Protein AF-A0A0G4K2S8-F1 (afdb_monomer_lite)

Sequence (60 aa):
MIDTLLQHEGALYPFLNLAQLYEQQRWDDANIVIAHLNISEDIVIKMMGDAIQWTDEFQL

Radius of gyration: 12.44 Å; chains: 1; bounding box: 28×21×36 Å

Structure (mmCIF, N/CA/C/O backbone):
data_AF-A0A0G4K2S8-F1
#
_entry.id   AF-A0A0G4K2S8-F1
#
loop_
_atom_site.group_PDB
_atom_site.id
_atom_site.type_symbol
_atom_site.label_atom_id
_atom_site.label_alt_id
_atom_site.label_comp_id
_atom_site.label_asym_id
_atom_site.label_entity_id
_atom_site.label_seq_id
_atom_site.pdbx_PDB_ins_code
_atom_site.Cartn_x
_atom_site.Cartn_y
_atom_site.Cartn_z
_atom_site.occupancy
_atom_site.B_iso_or_equiv
_atom_site.auth_seq_id
_atom_site.auth_comp_id
_atom_site.auth_asym_id
_atom_site.auth_atom_id
_atom_site.pdbx_PDB_model_num
ATOM 1 N N . MET A 1 1 ? 17.206 -1.792 6.278 1.00 56.81 1 MET A N 1
ATOM 2 C CA . MET A 1 1 ? 15.732 -1.888 6.165 1.00 56.81 1 MET A CA 1
ATOM 3 C C . MET A 1 1 ? 15.129 -0.521 5.858 1.00 56.81 1 MET A C 1
ATOM 5 O O . MET A 1 1 ? 14.419 -0.421 4.872 1.00 56.81 1 MET A O 1
ATOM 9 N N . ILE A 1 2 ? 15.458 0.531 6.624 1.00 62.22 2 ILE A N 1
ATOM 10 C CA . ILE A 1 2 ? 15.043 1.918 6.317 1.00 62.22 2 ILE A CA 1
ATOM 11 C C . ILE A 1 2 ? 15.672 2.419 5.005 1.00 62.22 2 ILE A C 1
ATOM 13 O O . ILE A 1 2 ? 14.961 2.936 4.152 1.00 62.22 2 ILE A O 1
ATOM 17 N N . ASP A 1 3 ? 16.970 2.178 4.793 1.00 62.91 3 ASP A N 1
ATOM 18 C CA . ASP A 1 3 ? 17.662 2.617 3.566 1.00 62.91 3 ASP A CA 1
ATOM 19 C C . ASP A 1 3 ? 17.056 2.016 2.292 1.00 62.91 3 ASP A C 1
ATOM 21 O O . ASP A 1 3 ? 17.002 2.663 1.256 1.00 62.91 3 ASP A O 1
ATOM 25 N N . THR A 1 4 ? 16.538 0.793 2.389 1.00 62.47 4 THR A N 1
ATOM 26 C CA . THR A 1 4 ? 15.937 0.053 1.276 1.00 62.47 4 THR A CA 1
ATOM 27 C C . THR A 1 4 ? 14.622 0.702 0.830 1.00 62.47 4 THR A C 1
ATOM 29 O O . THR A 1 4 ? 14.381 0.850 -0.361 1.00 62.47 4 THR A O 1
ATOM 32 N N . LEU A 1 5 ? 13.816 1.197 1.777 1.00 62.19 5 LEU A N 1
ATOM 33 C CA . LEU A 1 5 ? 12.603 1.971 1.482 1.00 62.19 5 LEU A CA 1
ATOM 34 C C . LEU A 1 5 ? 12.938 3.309 0.810 1.00 62.19 5 LEU A C 1
ATOM 36 O O . LEU A 1 5 ? 12.279 3.692 -0.154 1.00 62.19 5 LEU A O 1
ATOM 40 N N . LEU A 1 6 ? 13.987 3.990 1.287 1.00 69.56 6 LEU A N 1
ATOM 41 C CA . LEU A 1 6 ? 14.463 5.255 0.714 1.00 69.56 6 LEU A CA 1
ATOM 42 C C . LEU A 1 6 ? 15.057 5.083 -0.692 1.00 69.56 6 LEU A C 1
ATOM 44 O O . LEU A 1 6 ? 15.012 6.012 -1.492 1.00 69.56 6 LEU A O 1
ATOM 48 N N . GLN A 1 7 ? 15.595 3.903 -0.999 1.00 78.50 7 GLN A N 1
ATOM 49 C CA . GLN A 1 7 ? 16.150 3.556 -2.310 1.00 78.50 7 GLN A CA 1
ATOM 50 C C . GLN A 1 7 ? 15.115 2.976 -3.281 1.00 78.50 7 GLN A C 1
ATOM 52 O O . GLN A 1 7 ? 15.476 2.626 -4.399 1.00 78.50 7 GLN A O 1
ATOM 57 N N . HIS A 1 8 ? 13.837 2.913 -2.894 1.00 80.50 8 HIS A N 1
ATOM 58 C CA . HIS A 1 8 ? 12.773 2.293 -3.689 1.00 80.50 8 HIS A CA 1
ATOM 59 C C . HIS A 1 8 ? 12.993 0.794 -3.953 1.00 80.50 8 HIS A C 1
ATOM 61 O O . HIS A 1 8 ? 12.639 0.260 -5.004 1.00 80.50 8 HIS A O 1
ATOM 67 N N . GLU A 1 9 ? 13.578 0.099 -2.981 1.00 78.56 9 GLU A N 1
ATOM 68 C CA . GLU A 1 9 ? 13.988 -1.293 -3.093 1.00 78.56 9 GLU A CA 1
ATOM 69 C C . GLU A 1 9 ? 13.350 -2.180 -2.013 1.00 78.56 9 GLU A C 1
ATOM 71 O O . GLU A 1 9 ? 12.902 -1.744 -0.948 1.00 78.56 9 GLU A O 1
ATOM 76 N N . GLY A 1 10 ? 13.375 -3.488 -2.270 1.00 82.75 10 GLY A N 1
ATOM 77 C CA . GLY A 1 10 ? 12.964 -4.509 -1.312 1.00 82.75 10 GLY A CA 1
ATOM 78 C C . GLY A 1 10 ? 11.455 -4.761 -1.260 1.00 82.75 10 GLY A C 1
ATOM 79 O O . GLY A 1 10 ? 10.640 -4.038 -1.824 1.00 82.75 10 GLY A O 1
ATOM 80 N N . ALA A 1 11 ? 11.081 -5.831 -0.557 1.00 85.50 11 ALA A N 1
ATOM 81 C CA . ALA A 1 11 ? 9.719 -6.372 -0.570 1.00 85.50 11 ALA A CA 1
ATOM 82 C C . ALA A 1 11 ? 8.654 -5.441 0.037 1.00 85.50 11 ALA A C 1
ATOM 84 O O . ALA A 1 11 ? 7.471 -5.614 -0.234 1.00 85.50 11 ALA A O 1
ATOM 85 N N . LEU A 1 12 ? 9.060 -4.465 0.856 1.00 86.44 12 LEU A N 1
ATOM 86 C CA . LEU A 1 12 ? 8.140 -3.527 1.505 1.00 86.44 12 LEU A CA 1
ATOM 87 C C . LEU A 1 12 ? 7.860 -2.278 0.666 1.00 86.44 12 LEU A C 1
ATOM 89 O O . LEU A 1 12 ? 6.816 -1.654 0.846 1.00 86.44 12 LEU A O 1
ATOM 93 N N . TYR A 1 13 ? 8.757 -1.913 -0.254 1.00 90.25 13 TYR A N 1
ATOM 94 C CA . TYR A 1 13 ? 8.602 -0.693 -1.040 1.00 90.25 13 TYR A CA 1
ATOM 95 C C . TYR A 1 13 ? 7.309 -0.656 -1.873 1.00 90.25 13 TYR A C 1
ATOM 97 O O . TYR A 1 13 ? 6.641 0.375 -1.834 1.00 90.25 13 TYR A O 1
ATOM 105 N N . PRO A 1 14 ? 6.872 -1.738 -2.552 1.00 92.25 14 PRO A N 1
ATOM 106 C CA . PRO A 1 14 ? 5.618 -1.712 -3.303 1.00 92.25 14 PRO A CA 1
ATOM 107 C C . PRO A 1 14 ? 4.393 -1.347 -2.452 1.00 92.25 14 PRO A C 1
ATOM 109 O O . PRO A 1 14 ? 3.506 -0.658 -2.942 1.00 92.25 14 PRO A O 1
ATOM 112 N N . PHE A 1 15 ? 4.358 -1.739 -1.174 1.00 91.06 15 PHE A 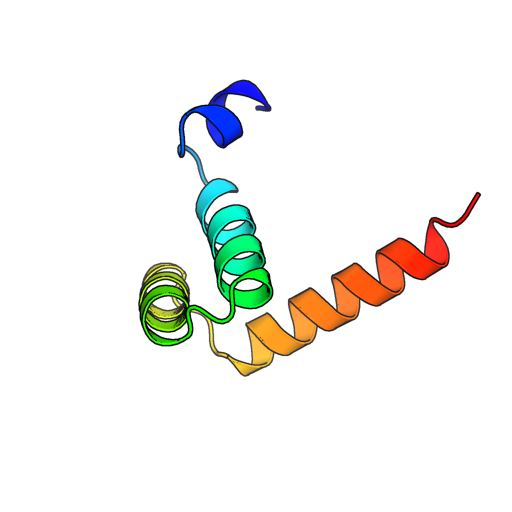N 1
ATOM 113 C CA . PHE A 1 15 ? 3.266 -1.386 -0.262 1.00 91.06 15 PHE A CA 1
ATOM 114 C C . PHE A 1 15 ? 3.323 0.084 0.168 1.00 91.06 15 PHE A C 1
ATOM 116 O O . PHE A 1 15 ? 2.290 0.747 0.213 1.00 91.06 15 PHE A O 1
ATOM 123 N N . LEU A 1 16 ? 4.524 0.614 0.427 1.00 89.44 16 LEU A N 1
ATOM 124 C CA . LEU A 1 16 ? 4.714 2.042 0.701 1.00 89.44 16 LEU A CA 1
ATOM 125 C C . LEU A 1 16 ? 4.331 2.894 -0.517 1.00 89.44 16 LEU A C 1
ATOM 127 O O . LEU A 1 16 ? 3.611 3.879 -0.380 1.00 89.44 16 LEU A O 1
ATOM 131 N N . ASN A 1 17 ? 4.785 2.494 -1.706 1.00 93.62 17 ASN A N 1
ATOM 132 C CA . ASN A 1 17 ? 4.449 3.159 -2.960 1.00 93.62 17 ASN A CA 1
ATOM 133 C C . ASN A 1 17 ? 2.932 3.138 -3.194 1.00 93.62 17 ASN A C 1
ATOM 135 O O . ASN A 1 17 ? 2.344 4.164 -3.518 1.00 93.62 17 ASN A O 1
ATOM 139 N N . LEU A 1 18 ? 2.277 1.997 -2.952 1.00 93.88 18 LEU A N 1
ATOM 140 C CA . LEU A 1 18 ? 0.825 1.888 -3.057 1.00 93.88 18 LEU A CA 1
ATOM 141 C C . LEU A 1 18 ? 0.110 2.894 -2.142 1.00 93.88 18 LEU A C 1
ATOM 143 O O . LEU A 1 18 ? -0.747 3.631 -2.618 1.00 93.88 18 LEU A O 1
ATOM 147 N N . ALA A 1 19 ? 0.498 2.985 -0.866 1.00 91.12 19 ALA A N 1
ATOM 148 C CA . ALA A 1 19 ? -0.085 3.950 0.069 1.00 91.12 19 ALA A CA 1
ATOM 149 C C . ALA A 1 19 ? 0.076 5.406 -0.416 1.00 91.12 19 ALA A C 1
ATOM 151 O O . ALA A 1 19 ? -0.895 6.160 -0.446 1.00 91.12 19 ALA A O 1
ATOM 152 N N . GLN A 1 20 ? 1.271 5.780 -0.890 1.00 92.19 20 GLN A N 1
ATOM 153 C CA . GLN A 1 20 ? 1.542 7.122 -1.426 1.00 92.19 20 GLN A CA 1
ATOM 154 C C . GLN A 1 20 ? 0.688 7.457 -2.657 1.00 92.19 20 GLN A C 1
ATOM 156 O O . GLN A 1 20 ? 0.224 8.588 -2.803 1.00 92.19 20 GLN A O 1
ATOM 161 N N . LEU A 1 21 ? 0.472 6.491 -3.554 1.00 95.12 21 LEU A N 1
ATOM 162 C CA . LEU A 1 21 ? -0.355 6.686 -4.747 1.00 95.12 21 LEU A CA 1
ATOM 163 C C . LEU A 1 21 ? -1.829 6.897 -4.386 1.00 95.12 21 LEU A C 1
ATOM 165 O O . LEU A 1 21 ? -2.482 7.742 -5.0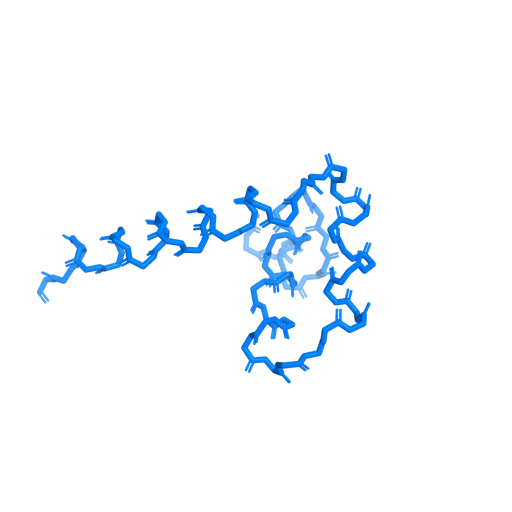02 1.00 95.12 21 LEU A O 1
ATOM 169 N N . TYR A 1 22 ? -2.332 6.193 -3.366 1.00 91.69 22 TYR A N 1
ATOM 170 C CA . TYR A 1 22 ? -3.679 6.410 -2.834 1.00 91.69 22 TYR A CA 1
ATOM 171 C C . TYR A 1 22 ? -3.829 7.802 -2.203 1.00 91.69 22 TYR A C 1
ATOM 173 O O . TYR A 1 22 ? -4.796 8.500 -2.506 1.00 91.69 22 TYR A O 1
ATOM 181 N N . GLU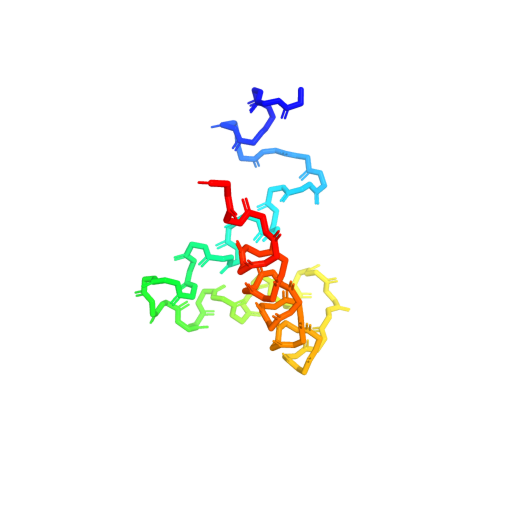 A 1 23 ? -2.857 8.256 -1.404 1.00 90.38 23 GLU A N 1
ATOM 182 C CA . GLU A 1 23 ? -2.854 9.616 -0.836 1.00 90.38 23 GLU A CA 1
ATOM 183 C C . GLU A 1 23 ? -2.853 10.706 -1.922 1.00 90.38 23 GLU A C 1
ATOM 185 O O . GLU A 1 23 ? -3.514 11.737 -1.788 1.00 90.38 23 GLU A O 1
ATOM 190 N N . GLN A 1 24 ? -2.141 10.468 -3.026 1.00 95.38 24 GLN A N 1
ATOM 191 C CA . GLN A 1 24 ? -2.029 11.392 -4.161 1.00 95.38 24 GLN A CA 1
ATOM 192 C C . GLN A 1 24 ? -3.155 11.247 -5.193 1.00 95.38 24 GLN A C 1
ATOM 194 O O . GLN A 1 24 ? -3.150 11.965 -6.193 1.00 95.38 24 GLN A O 1
ATOM 199 N N . GLN A 1 25 ? -4.105 10.330 -4.980 1.00 95.69 25 GLN A N 1
ATOM 200 C CA . GLN A 1 25 ? -5.204 10.032 -5.907 1.00 95.69 25 GLN A CA 1
ATOM 201 C C . GLN A 1 25 ? -4.729 9.611 -7.313 1.00 95.69 25 GLN A C 1
ATOM 203 O O . GLN A 1 25 ? -5.395 9.858 -8.321 1.00 95.69 25 GLN A O 1
ATOM 208 N N . ARG A 1 26 ? -3.559 8.969 -7.401 1.00 97.19 26 ARG A N 1
ATOM 209 C CA . ARG A 1 26 ? -2.966 8.473 -8.652 1.00 97.19 26 ARG A CA 1
ATOM 210 C C . ARG A 1 26 ? -3.445 7.052 -8.958 1.00 97.19 26 ARG A C 1
ATOM 212 O O . ARG A 1 26 ? -2.689 6.088 -8.857 1.00 97.19 26 ARG A O 1
ATOM 219 N N . TRP A 1 27 ? -4.719 6.924 -9.326 1.00 93.88 27 TRP A N 1
ATOM 220 C CA . TRP A 1 27 ? -5.411 5.632 -9.461 1.00 93.88 27 TRP A CA 1
ATOM 221 C C . TRP A 1 27 ? -4.827 4.713 -10.538 1.00 93.88 27 TRP A C 1
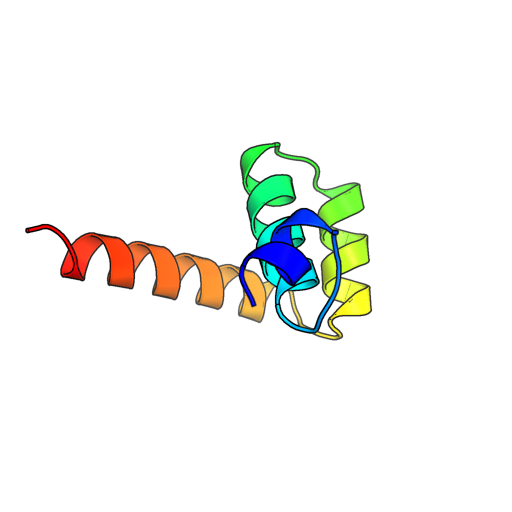ATOM 223 O O . TRP A 1 27 ? -4.664 3.517 -10.304 1.00 93.88 27 TRP A O 1
ATOM 233 N N . ASP A 1 28 ? -4.466 5.264 -11.697 1.00 96.44 28 ASP A N 1
ATOM 234 C CA . ASP A 1 28 ? -3.905 4.473 -12.798 1.00 96.44 28 ASP A CA 1
ATOM 235 C C . ASP A 1 28 ? -2.568 3.830 -12.404 1.00 96.44 28 ASP A C 1
ATOM 237 O O . ASP A 1 28 ? -2.326 2.653 -12.670 1.00 96.44 28 ASP A O 1
ATOM 241 N N . ASP A 1 29 ? -1.725 4.579 -11.693 1.00 96.62 29 ASP A N 1
ATOM 242 C CA . ASP A 1 29 ? -0.447 4.085 -11.190 1.00 96.62 29 ASP A CA 1
ATOM 243 C C . ASP A 1 29 ? -0.634 3.090 -10.037 1.00 96.62 29 ASP A C 1
ATOM 245 O O . ASP A 1 29 ? 0.086 2.093 -9.954 1.00 96.62 29 ASP A O 1
ATOM 249 N N . ALA A 1 30 ? -1.621 3.320 -9.165 1.00 95.50 30 ALA A N 1
ATOM 250 C CA . ALA A 1 30 ? -1.955 2.393 -8.086 1.00 95.50 30 ALA A CA 1
ATOM 251 C C . ALA A 1 30 ? -2.358 1.022 -8.648 1.00 95.50 30 ALA A C 1
ATOM 253 O O . ALA A 1 30 ? -1.855 -0.002 -8.186 1.00 95.50 30 ALA A O 1
ATOM 254 N N . ASN A 1 31 ? -3.167 0.994 -9.712 1.00 94.88 31 ASN A N 1
ATOM 255 C CA . ASN A 1 31 ? -3.571 -0.241 -10.388 1.00 94.88 31 ASN A CA 1
ATOM 256 C C . ASN A 1 31 ? -2.379 -1.036 -10.945 1.00 94.88 31 ASN A C 1
ATOM 258 O O . ASN A 1 31 ? -2.376 -2.268 -10.885 1.00 94.88 31 ASN A O 1
ATOM 262 N N . ILE A 1 32 ? -1.336 -0.356 -11.433 1.00 96.25 32 ILE A N 1
ATOM 263 C CA . ILE A 1 32 ? -0.096 -1.009 -11.883 1.00 96.25 32 ILE A CA 1
ATOM 264 C C . ILE A 1 32 ? 0.605 -1.702 -10.707 1.00 96.25 32 ILE A C 1
ATOM 266 O O . ILE A 1 32 ? 1.047 -2.846 -10.834 1.00 96.25 32 ILE A O 1
ATOM 270 N N . VAL A 1 33 ? 0.686 -1.040 -9.550 1.00 95.31 33 VAL A N 1
ATOM 271 C CA . VAL A 1 33 ? 1.316 -1.603 -8.346 1.00 95.31 33 VAL A CA 1
ATOM 272 C C . VAL A 1 33 ? 0.500 -2.768 -7.777 1.00 95.31 33 VAL A C 1
ATOM 274 O O . VAL A 1 33 ? 1.079 -3.783 -7.397 1.00 95.31 33 VAL A O 1
ATOM 277 N N . ILE A 1 34 ? -0.832 -2.674 -7.778 1.00 95.50 34 ILE A N 1
ATOM 278 C CA . ILE A 1 34 ? -1.741 -3.757 -7.361 1.00 95.50 34 ILE A CA 1
ATOM 279 C C . ILE A 1 34 ? -1.538 -4.999 -8.232 1.00 95.50 34 ILE A C 1
ATOM 281 O O . ILE A 1 34 ? -1.367 -6.104 -7.711 1.00 95.50 34 ILE A O 1
ATOM 285 N N . ALA A 1 35 ? -1.481 -4.814 -9.554 1.00 95.38 35 ALA A N 1
ATOM 286 C CA . ALA A 1 35 ? -1.205 -5.895 -10.491 1.00 95.38 35 ALA A CA 1
ATOM 287 C C . ALA A 1 35 ? 0.187 -6.508 -10.262 1.00 95.38 35 ALA A C 1
ATOM 289 O O . ALA A 1 35 ? 0.330 -7.730 -10.273 1.00 95.38 35 ALA A O 1
ATOM 290 N N . HIS A 1 36 ? 1.205 -5.680 -9.999 1.00 93.94 36 HIS A N 1
ATOM 291 C CA . HIS A 1 36 ? 2.558 -6.145 -9.682 1.00 93.94 36 HIS A CA 1
ATOM 292 C C . HIS A 1 36 ? 2.616 -6.968 -8.386 1.00 93.94 36 HIS A C 1
ATOM 294 O O . HIS A 1 36 ? 3.311 -7.981 -8.326 1.00 93.94 36 HIS A O 1
ATOM 300 N N . LEU A 1 37 ? 1.864 -6.556 -7.364 1.00 93.06 37 LEU A N 1
ATOM 301 C CA . LEU A 1 37 ? 1.735 -7.263 -6.090 1.00 93.06 37 LEU A CA 1
ATOM 302 C C . LEU A 1 37 ? 0.889 -8.542 -6.188 1.00 93.06 37 LEU A C 1
ATOM 304 O O . LEU A 1 37 ? 0.912 -9.351 -5.261 1.00 93.06 37 LEU A O 1
ATOM 308 N N . ASN A 1 38 ? 0.165 -8.738 -7.295 1.00 95.44 38 ASN A N 1
ATOM 309 C CA . ASN A 1 38 ? -0.768 -9.844 -7.505 1.00 95.44 38 ASN A CA 1
ATOM 310 C C . ASN A 1 38 ? -1.810 -9.966 -6.372 1.00 95.44 38 ASN A C 1
ATOM 312 O O . ASN A 1 38 ? -2.093 -11.057 -5.872 1.00 95.44 38 ASN A O 1
ATOM 316 N N . ILE A 1 39 ? -2.365 -8.826 -5.955 1.00 93.56 39 ILE A N 1
ATOM 317 C CA . ILE A 1 39 ? -3.434 -8.728 -4.951 1.00 93.56 39 ILE A CA 1
ATOM 318 C C . ILE A 1 39 ? -4.690 -8.112 -5.575 1.00 93.56 39 ILE A C 1
ATOM 320 O O . ILE A 1 39 ? -4.608 -7.421 -6.586 1.00 93.56 39 ILE A O 1
ATOM 324 N N . SER A 1 40 ? -5.863 -8.369 -4.992 1.00 93.56 40 SER A N 1
ATOM 325 C CA . SER A 1 40 ? -7.102 -7.697 -5.397 1.00 93.56 40 SER A CA 1
ATOM 326 C C . SER A 1 40 ? -7.252 -6.341 -4.711 1.00 93.56 40 SER A C 1
ATOM 328 O O . SER A 1 40 ? -6.708 -6.111 -3.632 1.00 93.56 40 SER A O 1
ATOM 330 N N . GLU A 1 41 ? -8.055 -5.461 -5.303 1.00 89.25 41 GLU A N 1
ATOM 331 C CA . GLU A 1 41 ? -8.410 -4.173 -4.699 1.00 89.25 41 GLU A CA 1
ATOM 332 C C . GLU A 1 41 ? -9.104 -4.341 -3.331 1.00 89.25 41 GLU A C 1
ATOM 334 O O . GLU A 1 41 ? -8.807 -3.599 -2.399 1.00 89.25 41 GLU A O 1
ATOM 339 N N . ASP A 1 42 ? -9.923 -5.384 -3.150 1.00 93.19 42 ASP A N 1
ATOM 340 C CA . ASP A 1 42 ? -10.526 -5.728 -1.851 1.00 93.19 42 ASP A CA 1
ATOM 341 C C . ASP A 1 42 ? -9.476 -5.953 -0.749 1.00 93.19 42 ASP A C 1
ATOM 343 O O . ASP A 1 42 ? -9.672 -5.556 0.402 1.00 93.19 42 ASP A O 1
ATOM 347 N N . ILE A 1 43 ? -8.343 -6.580 -1.092 1.00 93.38 43 ILE A N 1
ATOM 348 C CA . ILE A 1 43 ? -7.230 -6.776 -0.154 1.00 93.38 43 ILE A CA 1
ATOM 349 C C . ILE A 1 43 ? -6.612 -5.425 0.202 1.00 93.38 43 ILE A C 1
ATOM 351 O O . ILE A 1 43 ? -6.317 -5.190 1.369 1.00 93.38 43 ILE A O 1
ATOM 355 N N . VAL A 1 44 ? -6.457 -4.526 -0.770 1.00 91.06 44 VAL A N 1
ATOM 356 C CA . VAL A 1 44 ? -5.908 -3.182 -0.545 1.00 91.06 44 VAL A CA 1
ATOM 357 C C . VAL A 1 44 ? -6.807 -2.366 0.380 1.00 91.06 44 VAL A C 1
ATOM 359 O O . VAL A 1 44 ? -6.319 -1.780 1.345 1.00 91.06 44 VAL A O 1
ATOM 362 N N . ILE A 1 45 ? -8.121 -2.379 0.139 1.00 89.88 45 ILE A N 1
ATOM 363 C CA . ILE A 1 45 ? -9.114 -1.711 0.991 1.00 89.88 45 ILE A CA 1
ATOM 364 C C . ILE A 1 45 ? -9.031 -2.252 2.418 1.00 89.88 45 ILE A C 1
ATOM 366 O O . ILE A 1 45 ? -8.985 -1.474 3.371 1.00 89.88 45 ILE A O 1
ATOM 370 N N . LYS A 1 46 ? -8.956 -3.579 2.571 1.00 93.12 46 LYS A N 1
ATOM 371 C CA . LYS A 1 46 ? -8.796 -4.205 3.883 1.00 93.12 46 LYS A CA 1
ATOM 372 C C . LYS A 1 46 ? -7.494 -3.776 4.562 1.00 93.12 46 LYS A C 1
ATOM 374 O O . LYS A 1 46 ? -7.533 -3.374 5.715 1.00 93.12 46 LYS A O 1
ATOM 379 N N . MET A 1 47 ? -6.364 -3.809 3.854 1.00 90.88 47 MET A N 1
ATOM 380 C CA . MET A 1 47 ? -5.062 -3.402 4.397 1.00 90.88 47 MET A CA 1
ATOM 381 C C . MET A 1 47 ? -5.055 -1.943 4.857 1.00 90.88 47 MET A C 1
ATOM 383 O O . MET A 1 47 ? -4.488 -1.638 5.902 1.00 90.88 47 MET A O 1
ATOM 387 N N . MET A 1 48 ? -5.695 -1.044 4.104 1.00 87.50 48 MET A N 1
ATOM 388 C CA . MET A 1 48 ? -5.842 0.350 4.518 1.00 87.50 48 MET A CA 1
ATOM 389 C C . MET A 1 48 ? -6.752 0.493 5.739 1.00 87.50 48 MET A C 1
ATOM 391 O O . MET A 1 48 ? -6.413 1.239 6.653 1.00 87.50 48 MET A O 1
ATOM 395 N N . GLY A 1 49 ? -7.861 -0.250 5.795 1.00 89.88 49 GLY A N 1
ATOM 396 C CA . GLY A 1 49 ? -8.724 -0.300 6.977 1.00 89.88 49 GLY A CA 1
ATOM 397 C C . GLY A 1 49 ? -7.982 -0.791 8.223 1.00 89.88 49 GLY A C 1
ATOM 398 O O . GLY A 1 49 ? -8.031 -0.133 9.260 1.00 89.88 49 GLY A O 1
ATOM 399 N N . ASP A 1 50 ? -7.231 -1.887 8.094 1.00 90.81 50 ASP A N 1
ATOM 400 C CA . ASP A 1 50 ? -6.411 -2.455 9.167 1.00 90.81 50 ASP A CA 1
ATOM 401 C C . ASP A 1 50 ? -5.330 -1.451 9.626 1.00 90.81 50 ASP A C 1
ATOM 403 O O . ASP A 1 50 ? -5.086 -1.309 10.822 1.00 90.81 50 ASP A O 1
ATOM 407 N N . ALA A 1 51 ? -4.707 -0.706 8.701 1.00 86.69 51 ALA A N 1
ATOM 408 C CA . ALA A 1 51 ? -3.706 0.313 9.028 1.00 86.69 51 ALA A CA 1
ATOM 409 C C . ALA A 1 51 ? -4.300 1.532 9.759 1.00 86.69 51 ALA A C 1
ATOM 411 O O . ALA A 1 51 ? -3.681 2.051 10.692 1.00 86.69 51 ALA A O 1
ATOM 412 N N . ILE A 1 52 ? -5.499 1.9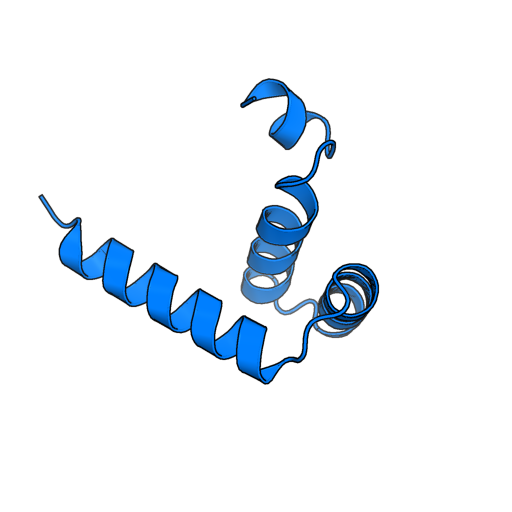80 9.368 1.00 86.38 52 ILE A N 1
ATOM 413 C CA . ILE A 1 52 ? -6.229 3.055 10.059 1.00 86.38 52 ILE A CA 1
ATOM 414 C C . ILE A 1 52 ? -6.587 2.607 11.475 1.00 86.38 52 ILE A C 1
ATOM 416 O O . ILE A 1 52 ? -6.243 3.296 12.431 1.00 86.38 52 ILE A O 1
ATOM 420 N N . GLN A 1 53 ? -7.190 1.422 11.613 1.00 89.69 53 GLN A N 1
ATOM 421 C CA . GLN A 1 53 ? -7.543 0.861 12.915 1.00 89.69 53 GLN A CA 1
ATOM 422 C C . GLN A 1 53 ? -6.310 0.738 13.818 1.00 89.69 53 GLN A C 1
ATOM 424 O O . GLN A 1 53 ? -6.342 1.143 14.977 1.00 89.69 53 GLN A O 1
ATOM 429 N N . TRP A 1 54 ? -5.202 0.229 13.280 1.00 88.00 54 TRP A N 1
ATOM 430 C CA . TRP A 1 54 ? -3.944 0.136 14.013 1.00 88.00 54 TRP A CA 1
ATOM 431 C C . TRP A 1 54 ? -3.439 1.506 14.482 1.00 88.00 54 TRP A C 1
ATOM 433 O O . TRP A 1 54 ? -2.967 1.632 15.609 1.00 88.00 54 TRP A O 1
ATOM 443 N N . THR A 1 55 ? -3.570 2.543 13.650 1.00 84.38 55 THR A N 1
ATOM 444 C CA . THR A 1 55 ? -3.177 3.916 14.006 1.00 84.38 55 THR A CA 1
ATOM 445 C C . THR A 1 55 ? -4.049 4.483 15.126 1.00 84.38 55 THR A C 1
ATOM 447 O O . THR A 1 55 ? -3.523 5.130 16.032 1.00 84.38 55 THR A O 1
ATOM 450 N N . ASP A 1 56 ? -5.355 4.210 15.100 1.00 85.19 56 ASP A N 1
ATOM 451 C CA . ASP A 1 56 ? -6.291 4.616 16.153 1.00 85.19 56 ASP A CA 1
ATOM 452 C C . ASP A 1 56 ? -5.981 3.916 17.487 1.00 85.19 56 ASP A C 1
ATOM 454 O O . ASP A 1 56 ? -6.008 4.543 18.546 1.00 85.19 56 ASP A O 1
ATOM 458 N N . GLU A 1 57 ? -5.621 2.631 17.444 1.00 89.75 57 GLU A N 1
ATOM 459 C CA . GLU A 1 57 ? -5.211 1.849 18.618 1.00 89.75 57 GLU A CA 1
ATOM 460 C C . GLU A 1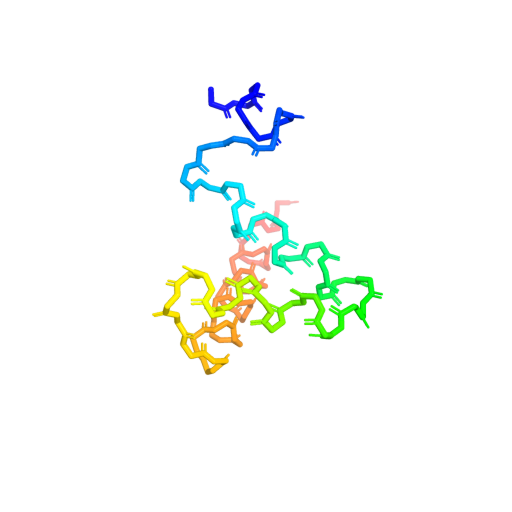 57 ? -3.846 2.286 19.188 1.00 89.75 57 GLU A C 1
ATOM 462 O O . GLU A 1 57 ? -3.575 2.073 20.371 1.00 89.75 57 GLU A O 1
ATOM 467 N N . PHE A 1 58 ? -2.993 2.913 18.369 1.00 75.75 58 PHE A N 1
ATOM 468 C CA . PHE A 1 58 ? -1.659 3.402 18.744 1.00 75.75 58 PHE A CA 1
ATOM 469 C C . PHE A 1 58 ? -1.628 4.840 19.285 1.00 75.75 58 PHE A C 1
ATOM 471 O O . PHE A 1 58 ? -0.545 5.335 19.609 1.00 75.75 58 PHE A O 1
ATOM 478 N N . GLN A 1 59 ? -2.774 5.520 19.397 1.00 58.69 59 GLN A N 1
ATOM 479 C CA . GLN A 1 59 ? -2.869 6.857 19.995 1.00 58.69 59 GLN A CA 1
ATOM 480 C C . GLN A 1 59 ? -2.450 6.810 21.486 1.00 58.69 59 GLN A C 1
ATOM 482 O O . GLN A 1 59 ? -3.233 6.411 22.350 1.00 58.69 59 GLN A O 1
ATOM 487 N N . LEU A 1 60 ? -1.195 7.197 21.764 1.00 50.88 60 LEU A N 1
ATOM 488 C CA . LEU A 1 60 ? -0.625 7.516 23.087 1.00 50.88 60 LEU A CA 1
ATOM 489 C C . LEU A 1 60 ? -0.898 8.975 23.467 1.00 50.88 60 LEU A C 1
ATOM 491 O O . LEU A 1 60 ? -0.658 9.854 22.607 1.00 50.88 60 LEU A O 1
#

pLDDT: mean 86.69, std 11.34, range [50.88, 97.19]

Secondary structure (DSSP, 8-state):
-HHHHHTT-STTHHHHHHHHHHHTT-HHHHHHHHHHHT--HHHHHHHHHHHHHHHHHT--

Organism: NCBI:txid1109412

Foldseek 3Di:
DVVQCVVCHDDCNLVVVLVVCVVVVVVVVNVVSCVVVVHDVVVVVVVVVVVVVVVVVPDD